Protein AF-A0A421NUS5-F1 (afdb_monomer_lite)

Organism: NCBI:txid69896

Radius of gyration: 13.35 Å; chains: 1; bounding box: 30×32×29 Å

InterPro domains:
  IPR011047 Quinoprotein alcohol dehydrogenase-like superfamily [SSF50998] (3-72)
  IPR021348 Domiain of unknown function DUF2963 [PF11178] (18-68)

Sequence (89 aa):
MILEYDPKTGNKIKTTTYHPDGVRIHSIIEYDPQTGIKIKDFSFQKDGKTIWDIYEFDPKTGKFLKTHTQSSKLVKTEQKNINNQIKGE

Structure (mmCIF, N/CA/C/O backbone):
data_AF-A0A421NUS5-F1
#
_entry.id   AF-A0A421NUS5-F1
#
loop_
_atom_site.group_PDB
_atom_site.id
_atom_site.type_symbol
_atom_site.label_atom_id
_atom_site.label_alt_id
_atom_site.label_comp_id
_atom_site.label_asym_id
_atom_site.label_entity_id
_atom_site.label_seq_id
_atom_site.pdbx_PDB_ins_code
_atom_site.Cartn_x
_atom_site.Cartn_y
_atom_site.Cartn_z
_atom_site.occupancy
_atom_site.B_iso_or_equiv
_atom_site.auth_seq_id
_atom_site.auth_comp_id
_atom_site.auth_asym_id
_atom_site.auth_atom_id
_atom_site.pdbx_PDB_model_num
ATOM 1 N N . MET A 1 1 ? -2.903 -6.061 -11.396 1.00 94.00 1 MET A N 1
ATOM 2 C CA . MET A 1 1 ? -3.222 -5.578 -10.031 1.00 94.00 1 MET A CA 1
ATOM 3 C C . MET A 1 1 ? -3.603 -6.781 -9.195 1.00 94.00 1 MET A C 1
ATOM 5 O O . MET A 1 1 ? -4.308 -7.635 -9.714 1.00 94.00 1 MET A O 1
ATOM 9 N N . ILE A 1 2 ? -3.149 -6.839 -7.946 1.00 96.56 2 ILE A N 1
ATOM 10 C CA . ILE A 1 2 ? -3.508 -7.872 -6.965 1.00 96.56 2 ILE A CA 1
ATOM 11 C C . ILE A 1 2 ? -4.200 -7.191 -5.782 1.00 96.56 2 ILE A C 1
ATOM 13 O O . ILE A 1 2 ? -3.788 -6.103 -5.375 1.00 96.56 2 ILE A O 1
ATOM 17 N N . LEU A 1 3 ? -5.261 -7.815 -5.267 1.00 97.50 3 LEU A N 1
ATOM 18 C CA . LEU A 1 3 ? -6.045 -7.343 -4.128 1.00 97.50 3 LEU A CA 1
ATOM 19 C C . LEU A 1 3 ? -6.004 -8.395 -3.020 1.00 97.50 3 LEU A C 1
ATOM 21 O O . LEU A 1 3 ? -6.270 -9.565 -3.281 1.00 97.50 3 LEU A O 1
ATOM 25 N N . GLU A 1 4 ? -5.710 -7.966 -1.798 1.00 97.81 4 GLU A N 1
ATOM 26 C CA . GLU A 1 4 ? -5.730 -8.812 -0.605 1.00 97.81 4 GLU A CA 1
ATOM 27 C C . GLU A 1 4 ? -6.810 -8.298 0.354 1.00 97.81 4 GLU A C 1
ATOM 29 O O . GLU A 1 4 ? -6.979 -7.081 0.517 1.00 97.81 4 GLU A O 1
ATOM 34 N N . TYR A 1 5 ? -7.533 -9.221 0.988 1.00 98.00 5 TYR A N 1
ATOM 35 C CA . TYR A 1 5 ? -8.674 -8.934 1.857 1.00 98.00 5 TYR A CA 1
ATOM 36 C C . TYR A 1 5 ? -8.502 -9.598 3.225 1.00 98.00 5 TYR A C 1
ATOM 38 O O . TYR A 1 5 ? -7.992 -10.714 3.318 1.00 98.00 5 TYR A O 1
ATOM 46 N N . ASP A 1 6 ? -8.948 -8.921 4.281 1.00 97.25 6 ASP A N 1
ATOM 47 C CA . ASP A 1 6 ? -9.044 -9.488 5.620 1.00 97.25 6 ASP A CA 1
ATOM 48 C C . ASP A 1 6 ? -10.153 -10.556 5.643 1.00 97.25 6 ASP A C 1
ATOM 50 O O . ASP A 1 6 ? -11.294 -10.265 5.270 1.00 97.25 6 ASP A O 1
ATOM 54 N N . PRO A 1 7 ? -9.868 -11.791 6.085 1.00 96.38 7 PRO A N 1
ATOM 55 C CA . PRO A 1 7 ? -10.847 -12.874 6.053 1.00 96.38 7 PRO A CA 1
ATOM 56 C C . PRO A 1 7 ? -11.960 -12.733 7.101 1.00 96.38 7 PRO A C 1
ATOM 58 O O . PRO A 1 7 ? -12.964 -13.434 7.009 1.00 96.38 7 PRO A O 1
ATOM 61 N N . LYS A 1 8 ? -11.794 -11.874 8.117 1.00 97.12 8 LYS A N 1
ATOM 62 C CA . LYS A 1 8 ? -12.776 -11.670 9.190 1.00 97.12 8 LYS A CA 1
ATOM 63 C C . LYS A 1 8 ? -13.748 -10.548 8.853 1.00 97.12 8 LYS A C 1
ATOM 65 O O . LYS A 1 8 ? -14.939 -10.689 9.106 1.00 97.12 8 LYS A O 1
ATOM 70 N N . THR A 1 9 ? -13.247 -9.436 8.320 1.00 97.12 9 THR A N 1
ATOM 71 C CA . THR A 1 9 ? -14.069 -8.255 8.012 1.00 97.12 9 THR A CA 1
ATOM 72 C C . THR A 1 9 ? -14.490 -8.193 6.547 1.00 97.12 9 THR A C 1
ATOM 74 O O . THR A 1 9 ? -15.445 -7.493 6.221 1.00 97.12 9 THR A O 1
ATOM 77 N N . GLY A 1 10 ? -13.790 -8.902 5.654 1.00 96.81 10 GLY A N 1
ATOM 78 C CA . GLY A 1 10 ? -13.966 -8.788 4.205 1.00 96.81 10 GLY A CA 1
ATOM 79 C C . GLY A 1 10 ? -13.425 -7.477 3.628 1.00 96.81 10 GLY A C 1
ATOM 80 O O . GLY A 1 10 ? -13.567 -7.225 2.431 1.00 96.81 10 GLY A O 1
ATOM 81 N N . ASN A 1 11 ? -12.800 -6.631 4.452 1.00 97.75 11 ASN A N 1
ATOM 82 C CA . ASN A 1 11 ? -12.225 -5.377 3.995 1.00 97.75 11 ASN A CA 1
ATOM 83 C C . ASN A 1 11 ? -10.935 -5.628 3.226 1.00 97.75 11 ASN A C 1
ATOM 85 O O . ASN A 1 11 ? -10.160 -6.532 3.529 1.00 97.75 11 ASN A O 1
ATOM 89 N N . LYS A 1 12 ? -10.671 -4.777 2.239 1.00 96.94 12 LYS A N 1
ATOM 90 C CA . LYS A 1 12 ? -9.375 -4.744 1.569 1.00 96.94 12 LYS A CA 1
ATOM 91 C C . LYS A 1 12 ? -8.298 -4.373 2.590 1.00 96.94 12 LYS A C 1
ATOM 93 O O . LYS A 1 12 ? -8.497 -3.427 3.341 1.00 96.94 12 LYS A O 1
ATOM 98 N N . ILE A 1 13 ? -7.171 -5.082 2.571 1.00 97.81 13 ILE A N 1
ATOM 99 C CA . ILE A 1 13 ? -5.999 -4.799 3.421 1.00 97.81 13 ILE A CA 1
ATOM 100 C C . ILE A 1 13 ? -4.792 -4.360 2.608 1.00 97.81 13 ILE A C 1
ATOM 102 O O . ILE A 1 13 ? -3.979 -3.572 3.087 1.00 97.81 13 ILE A O 1
ATOM 106 N N . LYS A 1 14 ? -4.693 -4.814 1.354 1.00 97.75 14 LYS A N 1
ATOM 107 C CA . LYS A 1 14 ? -3.584 -4.451 0.480 1.00 97.75 14 LYS A CA 1
ATOM 108 C C . LYS A 1 14 ? -3.986 -4.435 -0.987 1.00 97.75 14 LYS A C 1
ATOM 110 O O . LYS A 1 14 ? -4.855 -5.178 -1.444 1.00 97.75 14 LYS A O 1
ATOM 115 N N . THR A 1 15 ? -3.374 -3.538 -1.744 1.00 97.81 15 THR A N 1
ATOM 116 C CA . THR A 1 15 ? -3.452 -3.508 -3.205 1.00 97.81 15 THR A CA 1
ATOM 117 C C . THR A 1 15 ? -2.062 -3.332 -3.772 1.00 97.81 15 THR A C 1
ATOM 119 O O . THR A 1 15 ? -1.375 -2.380 -3.419 1.00 97.81 15 THR A O 1
ATOM 122 N N . THR A 1 16 ? -1.680 -4.212 -4.689 1.00 97.19 16 THR A N 1
ATOM 123 C CA . THR A 1 16 ? -0.434 -4.097 -5.448 1.00 97.19 16 THR A CA 1
ATOM 124 C C . THR A 1 16 ? -0.766 -3.800 -6.901 1.00 97.19 16 THR A C 1
ATOM 126 O O . THR A 1 16 ? -1.464 -4.566 -7.577 1.00 97.19 16 THR A O 1
ATOM 129 N N . THR A 1 17 ? -0.280 -2.665 -7.393 1.00 97.50 17 THR A N 1
ATOM 130 C CA . THR A 1 17 ? -0.387 -2.286 -8.801 1.00 97.50 17 THR A CA 1
ATOM 131 C C . THR A 1 17 ? 0.955 -2.474 -9.491 1.00 97.50 17 THR A C 1
ATOM 133 O O . THR A 1 17 ? 2.011 -2.408 -8.863 1.00 97.50 17 THR A O 1
ATOM 136 N N . TYR A 1 18 ? 0.906 -2.739 -10.791 1.00 97.12 18 TYR A N 1
ATOM 137 C CA . TYR A 1 18 ? 2.083 -3.013 -11.602 1.00 97.12 18 TYR A CA 1
ATOM 138 C C . TYR A 1 18 ? 2.182 -1.974 -12.707 1.00 97.12 18 TYR A C 1
ATOM 140 O O . TYR A 1 18 ? 1.175 -1.397 -13.125 1.00 97.12 18 TYR A O 1
ATOM 148 N N . HIS A 1 19 ? 3.398 -1.762 -13.188 1.00 95.81 19 HIS A N 1
ATOM 149 C CA . HIS A 1 19 ? 3.648 -1.049 -14.425 1.00 95.81 19 HIS A CA 1
ATOM 150 C C . HIS A 1 19 ? 2.958 -1.751 -15.610 1.00 95.81 19 HIS A C 1
ATOM 152 O O . HIS A 1 19 ? 2.532 -2.901 -15.487 1.00 95.81 19 HIS A O 1
ATOM 158 N N . PRO A 1 20 ? 2.861 -1.093 -16.783 1.00 95.31 20 PRO A N 1
ATOM 159 C CA . PRO A 1 20 ? 2.258 -1.696 -17.975 1.00 95.31 20 PRO A CA 1
ATOM 160 C C . PRO A 1 20 ? 2.908 -3.015 -18.414 1.00 95.31 20 PRO A C 1
ATOM 162 O O . PRO A 1 20 ? 2.278 -3.787 -19.128 1.00 95.31 20 PRO A O 1
ATOM 165 N N . ASP A 1 21 ? 4.146 -3.280 -17.979 1.00 94.06 21 ASP A N 1
ATOM 166 C CA . ASP A 1 21 ? 4.831 -4.556 -18.205 1.00 94.06 21 ASP A CA 1
ATOM 167 C C . ASP A 1 21 ? 4.232 -5.729 -17.408 1.00 94.06 21 ASP A C 1
ATOM 169 O O . ASP A 1 21 ? 4.541 -6.879 -17.701 1.00 94.06 21 ASP A O 1
ATOM 173 N N . GLY A 1 22 ? 3.378 -5.460 -16.415 1.00 92.56 22 GLY A N 1
ATOM 174 C CA . GLY A 1 22 ? 2.754 -6.465 -15.555 1.00 92.56 22 GLY A CA 1
ATOM 175 C C . GLY A 1 22 ? 3.713 -7.151 -14.578 1.00 92.56 22 GLY A C 1
ATOM 176 O O . GLY A 1 22 ? 3.284 -8.033 -13.841 1.00 92.56 22 GLY A O 1
ATOM 177 N N . VAL A 1 23 ? 4.987 -6.752 -14.552 1.00 92.56 23 VAL A N 1
ATOM 178 C CA . VAL A 1 23 ? 6.053 -7.404 -13.781 1.00 92.56 23 VAL A CA 1
ATOM 179 C C . VAL A 1 23 ? 6.537 -6.496 -12.659 1.00 92.56 23 VAL A C 1
ATOM 181 O O . VAL A 1 23 ? 6.673 -6.930 -11.517 1.00 92.56 23 VAL A O 1
ATOM 184 N N . ARG A 1 24 ? 6.801 -5.223 -12.959 1.00 94.81 24 ARG A N 1
ATOM 185 C CA . ARG A 1 24 ? 7.375 -4.286 -11.991 1.00 94.81 24 ARG A CA 1
ATOM 186 C C . ARG A 1 24 ? 6.279 -3.658 -11.156 1.00 94.81 24 ARG A C 1
ATOM 188 O O . ARG A 1 24 ? 5.291 -3.171 -11.699 1.00 94.81 24 ARG A O 1
ATOM 195 N N . ILE A 1 25 ? 6.465 -3.630 -9.841 1.00 95.69 25 ILE A N 1
ATOM 196 C CA . ILE A 1 25 ? 5.514 -2.986 -8.936 1.00 95.69 25 ILE A CA 1
ATOM 197 C C . ILE A 1 25 ? 5.535 -1.481 -9.194 1.00 95.69 25 ILE A C 1
ATOM 199 O O . ILE A 1 25 ? 6.596 -0.871 -9.251 1.00 95.69 25 ILE A O 1
ATOM 203 N N . HIS A 1 26 ? 4.357 -0.893 -9.357 1.00 97.00 26 HIS A N 1
ATOM 204 C CA . HIS A 1 26 ? 4.191 0.549 -9.485 1.00 97.00 26 HIS A CA 1
ATOM 205 C C . HIS A 1 26 ? 3.845 1.182 -8.134 1.00 97.00 26 HIS A C 1
ATOM 207 O O . HIS A 1 26 ? 4.446 2.181 -7.736 1.00 97.00 26 HIS A O 1
ATOM 213 N N . SER A 1 27 ? 2.905 0.574 -7.407 1.00 97.19 27 SER A N 1
ATOM 214 C CA . SER A 1 27 ? 2.557 0.990 -6.053 1.00 97.19 27 SER A CA 1
ATOM 215 C C . SER A 1 27 ? 2.037 -0.153 -5.189 1.00 97.19 27 SER A C 1
ATOM 217 O O . SER A 1 27 ? 1.509 -1.152 -5.692 1.00 97.19 27 SER A O 1
ATOM 219 N N . ILE A 1 28 ? 2.161 0.024 -3.875 1.00 97.44 28 ILE A N 1
ATOM 220 C CA . ILE A 1 28 ? 1.494 -0.799 -2.865 1.00 97.44 28 ILE A CA 1
ATOM 221 C C . ILE A 1 28 ? 0.667 0.127 -1.982 1.00 97.44 28 ILE A C 1
ATOM 223 O O . ILE A 1 28 ? 1.173 1.125 -1.487 1.00 97.44 28 ILE A O 1
ATOM 227 N N . ILE A 1 29 ? -0.599 -0.206 -1.765 1.00 97.81 29 ILE A N 1
ATOM 228 C CA . ILE A 1 29 ? -1.488 0.533 -0.869 1.00 97.81 29 ILE A CA 1
ATOM 229 C C . ILE A 1 29 ? -1.896 -0.390 0.267 1.00 97.81 29 ILE A C 1
ATOM 231 O O . ILE A 1 29 ? -2.347 -1.503 0.002 1.00 97.81 29 ILE A O 1
ATOM 235 N N . GLU A 1 30 ? -1.778 0.088 1.501 1.00 97.69 30 GLU A N 1
ATOM 236 C CA . GLU A 1 30 ? -2.239 -0.605 2.704 1.00 97.69 30 GLU A CA 1
ATOM 237 C C . GLU A 1 30 ? -3.475 0.082 3.276 1.00 97.69 30 GLU A C 1
ATOM 239 O O . GLU A 1 30 ? -3.611 1.314 3.245 1.00 97.69 30 GLU A O 1
ATOM 244 N N . TYR A 1 31 ? -4.369 -0.734 3.818 1.00 97.94 31 TYR A N 1
ATOM 245 C CA . TYR A 1 31 ? -5.658 -0.318 4.343 1.00 97.94 31 TYR A CA 1
ATOM 246 C C . TYR A 1 31 ? -5.840 -0.859 5.761 1.00 97.94 31 TYR A C 1
ATOM 248 O O . TYR A 1 31 ? -5.379 -1.952 6.087 1.00 97.94 31 TYR A O 1
ATOM 256 N N . ASP A 1 32 ? -6.533 -0.097 6.598 1.00 97.31 32 ASP A N 1
ATOM 257 C CA . ASP A 1 32 ? -6.959 -0.557 7.911 1.00 97.31 32 ASP A CA 1
ATOM 258 C C . ASP A 1 32 ? -7.970 -1.714 7.751 1.00 97.31 32 ASP A C 1
ATOM 260 O O . ASP A 1 32 ? -8.984 -1.550 7.067 1.00 97.31 32 ASP A O 1
ATOM 264 N N . PRO A 1 33 ? -7.737 -2.890 8.360 1.00 95.81 33 PRO A N 1
ATOM 265 C CA . PRO A 1 33 ? -8.593 -4.061 8.173 1.00 95.81 33 PRO A CA 1
ATOM 266 C C . PRO A 1 33 ? -9.984 -3.904 8.800 1.00 95.81 33 PRO A C 1
ATOM 268 O O . PRO A 1 33 ? -10.911 -4.614 8.414 1.00 95.81 33 PRO A O 1
ATOM 271 N N . GLN A 1 34 ? -10.165 -3.003 9.766 1.00 95.56 34 GLN A N 1
ATOM 272 C CA . GLN A 1 34 ? -11.449 -2.783 10.435 1.00 95.56 34 GLN A CA 1
ATOM 273 C C . GLN A 1 34 ? -12.316 -1.788 9.667 1.00 95.56 34 GLN A C 1
ATOM 275 O O . GLN A 1 34 ? -13.525 -1.986 9.564 1.00 95.56 34 GLN A O 1
ATOM 280 N N . THR A 1 35 ? -11.711 -0.741 9.105 1.00 95.81 35 THR A N 1
ATOM 281 C CA . THR A 1 35 ? -12.448 0.341 8.434 1.00 95.81 35 THR A CA 1
ATOM 282 C C . THR A 1 35 ? -12.379 0.285 6.908 1.00 95.81 35 THR A C 1
ATOM 284 O O . THR A 1 35 ? -13.184 0.930 6.240 1.00 95.81 35 THR A O 1
ATOM 287 N N . GLY A 1 36 ? -11.416 -0.445 6.337 1.00 96.19 36 GLY A N 1
ATOM 288 C CA . GLY A 1 36 ? -11.116 -0.436 4.902 1.00 96.19 36 GLY A CA 1
ATOM 289 C C . GLY A 1 36 ? -10.514 0.885 4.411 1.00 96.19 36 GLY A C 1
ATOM 290 O O . GLY A 1 36 ? -10.410 1.108 3.202 1.00 96.19 36 GLY A O 1
ATOM 291 N N . ILE A 1 37 ? -10.134 1.785 5.323 1.00 97.88 37 ILE A N 1
ATOM 292 C CA . ILE A 1 37 ? -9.580 3.101 4.998 1.00 97.88 37 ILE A CA 1
ATOM 293 C C . ILE A 1 37 ? -8.106 2.958 4.634 1.00 97.88 37 ILE A C 1
ATOM 295 O O . ILE A 1 37 ? -7.350 2.257 5.298 1.00 97.88 37 ILE A O 1
ATOM 299 N N . LYS A 1 38 ? -7.680 3.655 3.580 1.00 97.75 38 LYS A N 1
ATOM 300 C CA . LYS A 1 38 ? -6.275 3.735 3.170 1.00 97.75 38 LYS A CA 1
ATOM 301 C C . LYS A 1 38 ? -5.436 4.381 4.276 1.00 97.75 38 LYS A C 1
ATOM 303 O O . LYS A 1 38 ? -5.768 5.480 4.708 1.00 97.75 38 LYS A O 1
ATOM 308 N N . ILE A 1 39 ? -4.339 3.733 4.670 1.00 98.00 39 ILE A N 1
ATOM 309 C CA . ILE A 1 39 ? -3.431 4.213 5.730 1.00 98.00 39 ILE A CA 1
ATOM 310 C C . ILE A 1 39 ? -2.019 4.507 5.223 1.00 98.00 39 ILE A C 1
ATOM 312 O O . ILE A 1 39 ? -1.379 5.442 5.708 1.00 98.00 39 ILE A O 1
ATOM 316 N N . LYS A 1 40 ? -1.549 3.765 4.213 1.00 97.44 40 LYS A N 1
ATOM 317 C CA . LYS A 1 40 ? -0.248 3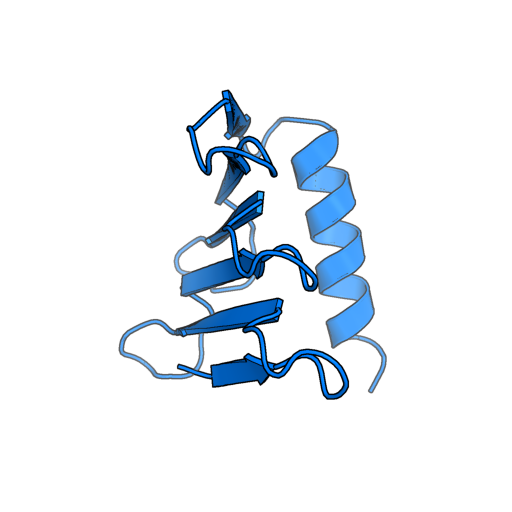.986 3.571 1.00 97.44 40 LYS A CA 1
ATOM 318 C C . LYS A 1 40 ? -0.313 3.769 2.065 1.00 97.44 40 LYS A C 1
ATOM 320 O O . LYS A 1 40 ? -1.089 2.952 1.572 1.00 97.44 40 LYS A O 1
ATOM 325 N N . ASP A 1 41 ? 0.529 4.496 1.344 1.00 97.88 41 ASP A N 1
ATOM 326 C CA . ASP A 1 41 ? 0.801 4.303 -0.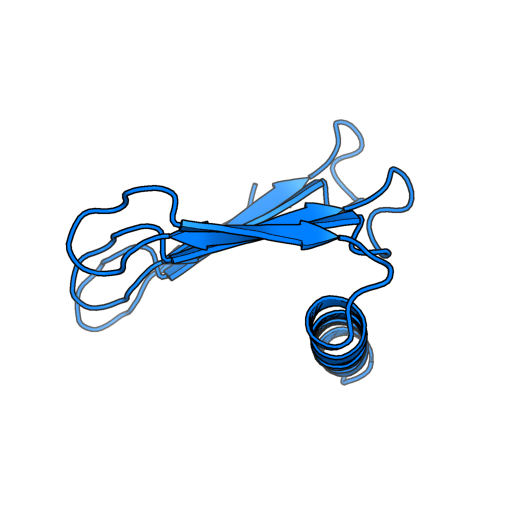081 1.00 97.88 41 ASP A CA 1
ATOM 327 C C . ASP A 1 41 ? 2.305 4.333 -0.314 1.00 97.88 41 ASP A C 1
ATOM 329 O O . ASP A 1 41 ? 2.967 5.288 0.087 1.00 97.88 41 ASP A O 1
ATOM 333 N N . PHE A 1 42 ? 2.828 3.300 -0.953 1.00 97.62 42 PHE A N 1
ATOM 334 C CA . PHE A 1 42 ? 4.221 3.160 -1.332 1.00 97.62 42 PHE A CA 1
ATOM 335 C C . PHE A 1 42 ? 4.305 3.326 -2.844 1.00 97.62 42 PHE A C 1
ATOM 337 O O . PHE A 1 42 ? 3.804 2.476 -3.584 1.00 97.62 42 PHE A O 1
ATOM 344 N N . SER A 1 43 ? 4.964 4.385 -3.308 1.00 97.31 43 SER A N 1
ATOM 345 C CA . SER A 1 43 ? 5.269 4.560 -4.727 1.00 97.31 43 SER A CA 1
ATOM 346 C C . SER A 1 43 ? 6.654 4.003 -5.033 1.00 97.31 43 SER A C 1
ATOM 348 O O . SER A 1 43 ? 7.598 4.185 -4.263 1.00 97.31 43 SER A O 1
ATOM 350 N N . PHE A 1 44 ? 6.788 3.311 -6.162 1.00 96.38 44 PHE A N 1
ATOM 351 C CA . PHE A 1 44 ? 8.053 2.717 -6.585 1.00 96.38 44 PHE A CA 1
ATOM 352 C C . PHE A 1 44 ? 8.625 3.447 -7.801 1.00 96.38 44 PHE A C 1
ATOM 354 O O . PHE A 1 44 ? 7.904 4.017 -8.624 1.00 96.38 44 PHE A O 1
ATOM 361 N N . GLN A 1 45 ? 9.950 3.424 -7.918 1.00 96.12 45 GLN A N 1
ATOM 362 C CA . GLN A 1 45 ? 10.648 3.855 -9.122 1.00 96.12 45 GLN A CA 1
ATOM 363 C C . GLN A 1 45 ? 10.364 2.909 -10.295 1.00 96.12 45 GLN A C 1
ATOM 365 O O . GLN A 1 45 ? 9.855 1.804 -10.131 1.00 96.12 45 GLN A O 1
ATOM 370 N N . LYS A 1 46 ? 10.785 3.308 -11.503 1.00 95.00 46 LYS A N 1
ATOM 371 C CA . LYS A 1 46 ? 10.644 2.506 -12.737 1.00 95.00 46 LYS A CA 1
ATOM 372 C C . LYS A 1 46 ? 11.309 1.123 -12.681 1.00 95.00 46 LYS A C 1
ATOM 374 O O . LYS A 1 46 ? 11.047 0.290 -13.553 1.00 95.00 46 LYS A O 1
ATOM 379 N N . ASP A 1 47 ? 12.207 0.898 -11.723 1.00 94.06 47 ASP A N 1
ATOM 380 C CA . ASP A 1 47 ? 12.820 -0.409 -11.477 1.00 94.06 47 ASP A CA 1
ATOM 381 C C . ASP A 1 47 ? 11.865 -1.399 -10.782 1.00 94.06 47 ASP A C 1
ATOM 383 O O . ASP A 1 47 ? 12.128 -2.602 -10.794 1.00 94.06 47 ASP A O 1
ATOM 387 N N . GLY A 1 48 ? 10.753 -0.910 -10.221 1.00 93.12 48 GLY A N 1
ATOM 388 C CA . GLY A 1 48 ? 9.753 -1.674 -9.481 1.00 93.12 48 GLY A CA 1
ATOM 389 C C . GLY A 1 48 ? 10.235 -2.253 -8.155 1.00 93.12 48 GLY A C 1
ATOM 390 O O . GLY A 1 48 ? 9.603 -3.166 -7.630 1.00 93.12 48 GLY A O 1
ATOM 391 N N . LYS A 1 49 ? 11.376 -1.780 -7.644 1.00 91.94 49 LYS A N 1
ATOM 392 C CA . LYS A 1 49 ? 12.048 -2.306 -6.446 1.00 91.94 49 LYS A CA 1
ATOM 393 C C . LYS A 1 49 ? 12.333 -1.211 -5.434 1.00 91.94 49 LYS A C 1
ATOM 395 O O . LYS A 1 49 ? 12.214 -1.441 -4.233 1.00 91.94 49 LYS A O 1
ATOM 400 N N . THR A 1 50 ? 12.708 -0.034 -5.915 1.00 94.62 50 THR A N 1
ATOM 401 C CA . THR A 1 50 ? 13.114 1.081 -5.075 1.00 94.62 50 THR A CA 1
ATOM 402 C C . THR A 1 50 ? 11.903 1.939 -4.728 1.00 94.62 50 THR A C 1
ATOM 404 O O . THR A 1 50 ? 11.266 2.496 -5.619 1.00 94.62 50 THR A O 1
ATOM 407 N N . ILE A 1 51 ? 11.605 2.089 -3.439 1.00 96.25 51 ILE A N 1
ATOM 408 C CA . ILE A 1 51 ? 10.588 3.016 -2.943 1.00 96.25 51 ILE A CA 1
ATOM 409 C C . ILE A 1 51 ? 11.056 4.442 -3.243 1.00 96.25 51 ILE A C 1
ATOM 411 O O . ILE A 1 51 ? 12.186 4.839 -2.928 1.00 96.25 51 ILE A O 1
ATOM 415 N N . TRP A 1 52 ? 10.171 5.198 -3.879 1.00 96.50 52 TRP A N 1
ATOM 416 C CA . TRP A 1 52 ? 10.346 6.608 -4.172 1.00 96.50 52 TRP A CA 1
ATOM 4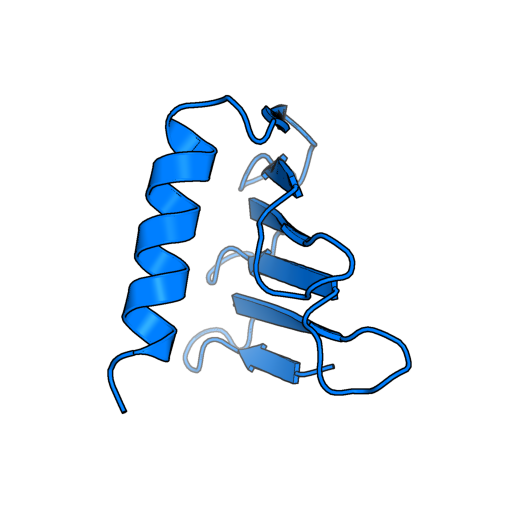17 C C . TRP A 1 52 ? 9.811 7.456 -3.015 1.00 96.50 52 TRP A C 1
ATOM 419 O O . TRP A 1 52 ? 10.591 8.150 -2.364 1.00 96.50 52 TRP A O 1
ATOM 429 N N . ASP A 1 53 ? 8.524 7.306 -2.693 1.00 97.25 53 ASP A N 1
ATOM 430 C CA . ASP A 1 53 ? 7.863 8.005 -1.592 1.00 97.25 53 ASP A CA 1
ATOM 431 C C . ASP A 1 53 ? 6.916 7.077 -0.816 1.00 97.25 53 ASP A C 1
ATOM 433 O O . ASP A 1 53 ? 6.387 6.097 -1.349 1.00 97.25 53 ASP A O 1
ATOM 437 N N . ILE A 1 54 ? 6.668 7.429 0.448 1.00 98.12 54 ILE A N 1
ATOM 438 C CA . ILE A 1 54 ? 5.594 6.853 1.265 1.00 98.12 54 ILE A CA 1
ATOM 439 C C . ILE A 1 54 ? 4.635 7.962 1.678 1.00 98.12 54 ILE A C 1
ATOM 441 O O . ILE A 1 54 ? 5.052 8.952 2.278 1.00 98.12 54 ILE A O 1
ATOM 445 N N . TYR A 1 55 ? 3.347 7.779 1.416 1.00 98.19 55 TYR A N 1
ATOM 446 C CA . TYR A 1 55 ? 2.290 8.689 1.849 1.00 98.19 55 TYR A CA 1
ATOM 447 C C . TYR A 1 55 ? 1.544 8.072 3.028 1.00 98.19 55 TYR A C 1
ATOM 449 O O . TYR A 1 55 ? 1.114 6.922 2.950 1.00 98.19 55 TYR A O 1
ATOM 457 N N . GLU A 1 56 ? 1.370 8.837 4.103 1.00 97.81 56 GLU A N 1
ATOM 458 C CA . GLU A 1 56 ? 0.597 8.431 5.279 1.00 97.81 56 G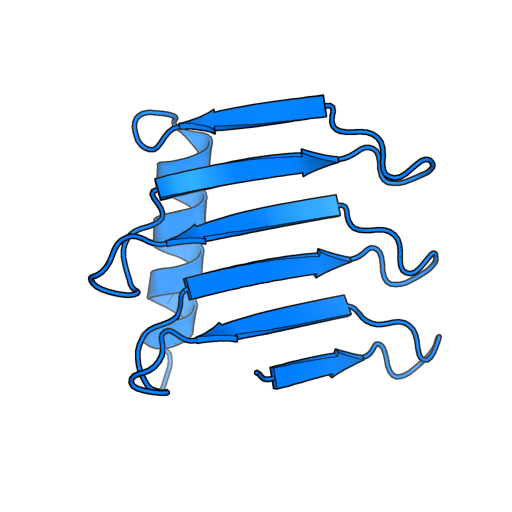LU A CA 1
ATOM 459 C C . GLU A 1 56 ? -0.748 9.151 5.321 1.00 97.81 56 GLU A C 1
ATOM 461 O O . GLU A 1 56 ? -0.854 10.341 5.002 1.00 97.81 56 GLU A O 1
ATOM 466 N N . PHE A 1 57 ? -1.771 8.418 5.746 1.00 98.25 57 PHE A N 1
ATOM 467 C CA . PHE A 1 57 ? -3.150 8.879 5.820 1.00 98.25 57 PHE A CA 1
ATOM 468 C C . PHE A 1 57 ? -3.714 8.603 7.213 1.00 98.25 57 PHE A C 1
ATOM 470 O O . PHE A 1 57 ? -3.321 7.655 7.891 1.00 98.25 57 PHE A O 1
ATOM 477 N N . ASP A 1 58 ? -4.640 9.446 7.647 1.00 96.50 58 ASP A N 1
ATOM 478 C CA . ASP A 1 58 ? -5.334 9.281 8.913 1.00 96.50 58 ASP A CA 1
ATOM 479 C C . ASP A 1 58 ? -6.237 8.031 8.865 1.00 96.50 58 ASP A C 1
ATOM 481 O O . ASP A 1 58 ? -7.111 7.949 8.000 1.00 96.50 58 ASP A O 1
ATOM 485 N N . PRO A 1 59 ? -6.087 7.070 9.793 1.00 91.50 59 PRO A N 1
ATOM 486 C CA . PRO A 1 59 ? -6.792 5.787 9.730 1.00 91.50 59 PRO A CA 1
ATOM 487 C C . PRO A 1 59 ? -8.297 5.878 10.011 1.00 91.50 59 PRO A C 1
ATOM 489 O O . PRO A 1 59 ? -9.022 4.911 9.786 1.00 91.50 59 PRO A O 1
ATOM 492 N N . LYS A 1 60 ? -8.788 7.023 10.505 1.00 93.44 60 LYS A N 1
ATOM 493 C CA . LYS A 1 60 ? -10.212 7.241 10.799 1.00 93.44 60 LYS A CA 1
ATOM 494 C C . LYS A 1 60 ? -10.922 8.002 9.688 1.00 93.44 60 LYS A C 1
ATOM 496 O O . LYS A 1 60 ? -12.111 7.805 9.473 1.00 93.44 60 LYS A O 1
ATOM 501 N N . THR A 1 61 ? -10.211 8.905 9.021 1.00 96.25 61 THR A N 1
ATOM 502 C CA . THR A 1 61 ? -10.790 9.855 8.061 1.00 96.25 61 THR A CA 1
ATOM 503 C C . THR A 1 61 ? -10.281 9.670 6.635 1.00 96.25 61 THR A C 1
ATOM 505 O O . THR A 1 61 ? -10.865 10.235 5.714 1.00 96.25 61 THR A O 1
ATOM 508 N N . GLY A 1 62 ? -9.189 8.927 6.434 1.00 96.25 62 GLY A N 1
ATOM 509 C CA . GLY A 1 62 ? -8.521 8.757 5.141 1.00 96.25 62 GLY A CA 1
ATOM 510 C C . GLY A 1 62 ? -7.838 10.025 4.626 1.00 96.25 62 GLY A C 1
ATOM 511 O O . GLY A 1 62 ? -7.414 10.074 3.471 1.00 96.25 62 GLY A O 1
ATOM 512 N N . LYS A 1 63 ? -7.743 11.076 5.450 1.00 98.00 63 LYS A N 1
ATOM 513 C CA . LYS A 1 63 ? -7.109 12.336 5.058 1.00 98.00 63 LYS A CA 1
ATOM 514 C C . LYS A 1 63 ? -5.602 12.165 4.968 1.00 98.00 63 LYS A C 1
ATOM 516 O O . LYS A 1 63 ? -4.989 11.567 5.844 1.00 98.00 63 LYS A O 1
ATOM 521 N N . PHE A 1 64 ? -5.008 12.735 3.926 1.00 97.75 64 PHE A N 1
ATOM 522 C CA . PHE A 1 64 ? -3.558 12.805 3.786 1.00 97.75 64 PHE A CA 1
ATOM 523 C C . PHE A 1 64 ? -2.929 13.523 4.987 1.00 97.75 64 PHE A C 1
ATOM 525 O O . PHE A 1 64 ? -3.405 14.584 5.394 1.00 97.75 64 PHE A O 1
ATOM 532 N N . LEU A 1 65 ? -1.858 12.946 5.530 1.00 97.75 65 LEU A N 1
ATOM 533 C CA . LEU A 1 65 ? -1.108 13.511 6.647 1.00 97.75 65 LEU A CA 1
ATOM 534 C C . LEU A 1 65 ? 0.238 14.060 6.190 1.00 97.75 65 LEU A C 1
ATOM 536 O O . LEU A 1 65 ? 0.543 15.226 6.433 1.00 97.75 65 LEU A O 1
ATOM 540 N N . LYS A 1 66 ? 1.063 13.217 5.564 1.00 97.25 66 LYS A N 1
ATOM 541 C CA . LYS A 1 66 ? 2.418 13.592 5.148 1.00 97.25 66 LYS A CA 1
ATOM 542 C C . LYS A 1 66 ? 3.005 12.623 4.132 1.00 97.25 66 LYS A C 1
ATOM 544 O O . LYS A 1 66 ? 2.571 11.478 4.016 1.00 97.25 66 LYS A O 1
ATOM 549 N N . THR A 1 67 ? 4.043 13.101 3.456 1.00 97.69 67 THR A N 1
ATOM 550 C CA . THR A 1 67 ? 4.886 12.318 2.552 1.00 97.69 67 THR A CA 1
ATOM 551 C C . THR A 1 67 ? 6.269 12.146 3.167 1.00 97.69 67 THR A C 1
ATOM 553 O O . THR A 1 67 ? 6.840 13.095 3.706 1.00 97.69 67 THR A O 1
ATOM 556 N N . HIS A 1 68 ? 6.824 10.946 3.051 1.00 96.81 68 HIS A N 1
ATOM 557 C CA . HIS A 1 68 ? 8.207 10.630 3.380 1.00 96.81 68 HIS A CA 1
ATOM 558 C C . HIS A 1 68 ? 8.961 10.336 2.098 1.00 96.81 68 HIS A C 1
ATOM 560 O O . HIS A 1 68 ? 8.603 9.414 1.370 1.00 96.81 68 HIS A O 1
ATOM 566 N N . THR A 1 69 ? 10.017 11.100 1.851 1.00 94.88 69 THR A N 1
ATOM 567 C CA . THR A 1 69 ? 10.844 10.931 0.659 1.00 94.88 69 THR A CA 1
ATOM 568 C C . THR A 1 69 ? 11.892 9.847 0.853 1.00 94.88 69 THR A C 1
ATOM 570 O O . THR A 1 69 ? 12.239 9.484 1.983 1.00 94.88 69 THR A O 1
ATOM 573 N N . G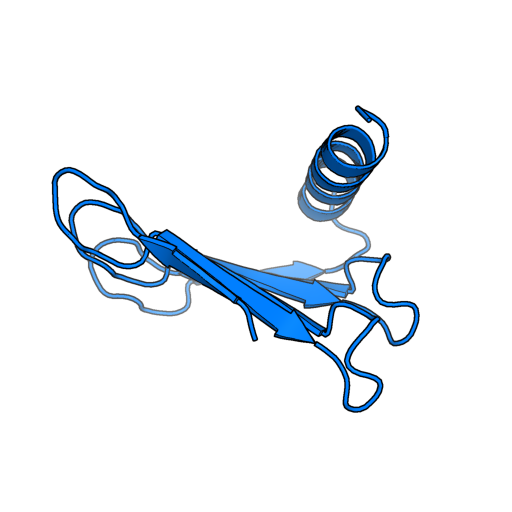LN A 1 70 ? 12.449 9.356 -0.251 1.00 88.56 70 GLN A N 1
ATOM 574 C CA . GLN A 1 70 ? 13.479 8.316 -0.274 1.00 88.56 70 GLN A CA 1
ATOM 575 C C . GLN A 1 70 ? 14.650 8.523 0.706 1.00 88.56 70 GLN A C 1
ATOM 577 O O . GLN A 1 70 ? 15.200 7.562 1.249 1.00 88.56 70 GLN A O 1
ATOM 582 N N . SER A 1 71 ? 15.062 9.769 0.953 1.00 88.88 71 SER A N 1
ATOM 583 C CA . SER A 1 71 ? 16.182 10.067 1.853 1.00 88.88 71 SER A CA 1
ATOM 584 C C . SER A 1 71 ? 15.841 9.859 3.335 1.00 88.88 71 SER A C 1
ATOM 586 O O . SER A 1 71 ? 16.756 9.692 4.152 1.00 88.88 71 SER A O 1
ATOM 588 N N . SER A 1 72 ? 14.549 9.826 3.677 1.00 93.50 72 SER A N 1
ATOM 589 C CA . SER A 1 72 ? 14.054 9.673 5.043 1.00 93.50 72 SER A CA 1
ATOM 590 C C . SER A 1 72 ? 14.440 8.324 5.658 1.00 93.50 72 SER A C 1
ATOM 592 O O . SER A 1 72 ? 14.565 7.296 4.988 1.00 93.50 72 SER A O 1
ATOM 594 N N . LYS A 1 73 ? 14.616 8.314 6.984 1.00 93.00 73 LYS A N 1
ATOM 595 C CA . LYS A 1 73 ? 14.910 7.082 7.731 1.00 93.00 73 LYS A CA 1
ATOM 596 C C . LYS A 1 73 ? 13.783 6.055 7.588 1.00 93.00 73 LYS A C 1
ATOM 598 O O . LYS A 1 73 ? 14.079 4.872 7.460 1.00 93.00 73 LYS A O 1
ATOM 603 N N . LEU A 1 74 ? 12.526 6.511 7.574 1.00 91.56 74 LEU A N 1
ATOM 604 C CA . LEU A 1 74 ? 11.359 5.641 7.438 1.00 91.56 74 LEU A CA 1
ATOM 605 C C . LEU A 1 74 ? 11.398 4.861 6.122 1.00 91.56 74 LEU A C 1
ATOM 607 O O . LEU A 1 74 ? 11.327 3.636 6.152 1.00 91.56 74 LEU A O 1
ATOM 611 N N . VAL A 1 75 ? 11.588 5.543 4.987 1.00 93.69 75 VAL A N 1
ATOM 612 C CA . VAL A 1 75 ? 11.615 4.878 3.674 1.00 93.69 75 VAL A CA 1
ATOM 613 C C . VAL A 1 75 ? 12.743 3.851 3.593 1.00 93.69 75 VAL A C 1
ATOM 615 O O . VAL A 1 75 ? 12.529 2.742 3.116 1.00 93.69 75 VAL A O 1
ATOM 618 N N . LYS A 1 76 ? 13.929 4.156 4.133 1.00 91.94 76 LYS A N 1
ATOM 619 C CA . LYS A 1 76 ? 15.050 3.198 4.177 1.00 91.94 76 LYS A CA 1
ATOM 620 C C . LYS A 1 76 ? 14.732 1.953 5.009 1.00 91.94 76 LYS A C 1
ATOM 622 O O . LYS A 1 76 ? 15.150 0.853 4.645 1.00 91.94 76 LYS A O 1
ATOM 627 N N . THR A 1 77 ? 14.011 2.114 6.118 1.00 92.81 77 THR A N 1
ATOM 628 C CA . THR A 1 77 ? 13.558 0.991 6.947 1.00 92.81 77 THR A CA 1
ATOM 629 C C . THR A 1 77 ? 12.528 0.141 6.207 1.00 92.81 77 THR A C 1
ATOM 631 O O . THR A 1 77 ? 12.711 -1.070 6.114 1.00 92.81 77 THR A O 1
ATOM 634 N N . GLU A 1 78 ? 11.506 0.757 5.615 1.00 93.62 78 GLU A N 1
ATOM 635 C CA . GLU A 1 78 ? 10.461 0.027 4.885 1.00 93.62 78 GLU A CA 1
ATOM 636 C C . GLU A 1 78 ? 11.014 -0.664 3.631 1.00 93.62 78 GLU A C 1
ATOM 638 O O . GLU A 1 78 ? 10.696 -1.820 3.366 1.00 93.62 78 GLU A O 1
ATOM 643 N N . GLN A 1 79 ? 11.954 -0.031 2.922 1.00 92.69 79 GLN A N 1
ATOM 644 C CA . GLN A 1 79 ? 12.666 -0.650 1.802 1.00 92.69 79 GLN A CA 1
ATOM 645 C C . GLN A 1 79 ? 13.357 -1.954 2.216 1.00 92.69 79 GLN A C 1
ATOM 647 O O . GLN A 1 79 ? 13.334 -2.936 1.473 1.00 92.69 79 GLN A O 1
ATOM 652 N N . LYS A 1 80 ? 13.984 -1.980 3.398 1.00 91.06 80 LYS A N 1
ATOM 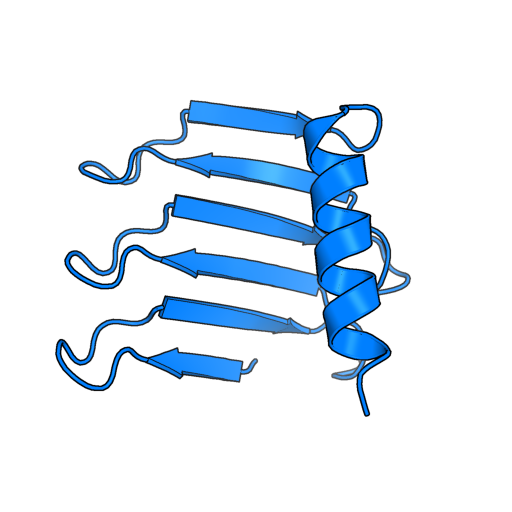653 C CA . LYS A 1 80 ? 14.632 -3.187 3.922 1.00 91.06 80 LYS A CA 1
ATOM 654 C C . LYS A 1 80 ? 13.604 -4.268 4.264 1.00 91.06 80 LYS A C 1
ATOM 656 O O . LYS A 1 80 ? 13.850 -5.432 3.960 1.00 91.06 80 LYS A O 1
ATOM 661 N N . ASN A 1 81 ? 12.470 -3.890 4.854 1.00 87.81 81 ASN A N 1
ATOM 662 C CA . ASN A 1 81 ? 11.392 -4.820 5.201 1.00 87.81 81 ASN A CA 1
ATOM 663 C C . ASN A 1 81 ? 10.819 -5.499 3.949 1.00 87.81 81 ASN A C 1
ATOM 665 O O . ASN A 1 81 ? 10.763 -6.727 3.895 1.00 87.81 81 ASN A O 1
ATOM 669 N N . ILE A 1 82 ? 10.496 -4.716 2.915 1.00 83.31 82 ILE A N 1
ATOM 670 C CA . ILE A 1 82 ? 9.975 -5.229 1.639 1.00 83.31 82 ILE A CA 1
ATOM 671 C C . ILE A 1 82 ? 11.014 -6.122 0.947 1.00 83.31 82 ILE A C 1
ATOM 673 O O . ILE A 1 82 ? 10.697 -7.224 0.507 1.00 83.31 82 ILE A O 1
ATOM 677 N N . ASN A 1 83 ? 12.285 -5.707 0.913 1.00 82.56 83 ASN A N 1
ATOM 678 C CA . ASN A 1 83 ? 13.350 -6.519 0.317 1.00 82.56 83 ASN A CA 1
ATOM 679 C C . ASN A 1 83 ? 13.560 -7.856 1.047 1.00 82.56 83 ASN A C 1
ATOM 681 O O . ASN A 1 83 ? 13.927 -8.841 0.410 1.00 82.56 83 ASN A O 1
ATOM 685 N N . ASN A 1 84 ? 13.347 -7.897 2.364 1.00 75.12 84 ASN A N 1
ATOM 686 C CA . ASN A 1 84 ? 13.447 -9.128 3.145 1.00 75.12 84 ASN A CA 1
ATOM 687 C C . ASN A 1 84 ? 12.272 -10.079 2.886 1.00 75.12 84 ASN A C 1
ATOM 689 O O . ASN A 1 84 ? 12.491 -11.283 2.843 1.00 75.12 84 ASN A O 1
ATOM 693 N N . GLN A 1 85 ? 11.059 -9.561 2.671 1.00 66.94 85 GLN A N 1
ATOM 694 C CA . GLN A 1 85 ? 9.901 -10.385 2.300 1.00 66.94 85 GLN A CA 1
ATOM 695 C C . GLN A 1 85 ? 10.085 -11.065 0.936 1.00 66.94 85 GLN A C 1
ATOM 697 O O . GLN A 1 85 ? 9.643 -12.190 0.757 1.00 66.94 85 GLN A O 1
ATOM 702 N N . ILE A 1 86 ? 10.787 -10.420 -0.002 1.00 61.72 86 ILE A N 1
ATOM 703 C CA . ILE A 1 86 ? 11.044 -10.958 -1.351 1.00 61.72 86 ILE A CA 1
ATOM 704 C C . ILE A 1 86 ? 12.198 -11.981 -1.367 1.00 61.72 86 ILE A C 1
ATOM 706 O O . ILE A 1 86 ? 12.275 -12.809 -2.264 1.00 61.72 86 ILE A O 1
ATOM 710 N N . LYS A 1 87 ? 13.120 -11.929 -0.396 1.00 55.78 87 LYS A N 1
ATOM 711 C CA . LYS A 1 87 ? 14.272 -12.850 -0.300 1.00 55.78 87 LYS A CA 1
ATOM 712 C C . LYS A 1 87 ? 13.998 -14.116 0.524 1.00 55.78 87 LYS A C 1
ATOM 714 O O . LYS A 1 87 ? 14.917 -14.904 0.716 1.00 55.78 87 LYS A O 1
ATOM 719 N N . GLY A 1 88 ? 12.791 -14.262 1.066 1.00 43.78 88 GLY A N 1
ATOM 720 C CA . GLY A 1 88 ? 12.398 -15.362 1.950 1.00 43.78 88 GLY A CA 1
ATOM 721 C C . GLY A 1 88 ? 11.856 -16.614 1.252 1.00 43.78 88 GLY A C 1
ATOM 722 O O . GLY A 1 88 ? 11.320 -17.467 1.953 1.00 43.78 88 GLY A O 1
ATOM 723 N N . GLU A 1 89 ? 11.982 -16.721 -0.074 1.00 39.12 89 GLU A N 1
ATOM 724 C CA . GLU A 1 89 ? 11.610 -17.896 -0.883 1.00 39.12 89 GLU A CA 1
ATOM 725 C C . GLU A 1 89 ? 12.835 -18.518 -1.564 1.00 39.12 89 GLU A C 1
ATOM 727 O O . GLU A 1 89 ? 13.676 -17.749 -2.092 1.00 39.12 89 GLU A O 1
#

Secondary structure (DSSP, 8-state):
-EEEE-TTT--EEEEEEE-TTSSSEEEEEEE-TTT--EEEEEEE-TTSSSEEEEEEE-TTT--EEEEEETTSHHHHHHHHHHHHHHT--

pLDDT: mean 92.85, std 10.59, range [39.12, 98.25]

Foldseek 3Di:
DDWDADPPQRATAKDWDADPVRPATQKMWGADNNPSATAKIFGADPNSQQTAKMWGADNPPNHTDDIDGSVDPVSVVVSVVVVVVVVPD